Protein AF-A0A839S483-F1 (afdb_monomer_lite)

Secondary structure (DSSP, 8-state):
-HHHHHHHHHHHHHHHHHHHHHHHHHHHHHHHHHHHHHHHHHHHHHHHHHSGGGGS-SS-TT---SS-HHHHHHHHHHHH--THHHHHHHHHHHHHHHS--GGG-PPTT---

Sequence (112 aa):
MGFATWYGARYGDGAAEAFTELRDVIGTHVGWWYIIVVTAMLVFCLWAALSKVGTIRLGRDDERPEFSLYSWFAMLFSAGKGIGLVFSGVSEPLNHMVNPPEMAGVQAGSDE

InterPro domains:
  IPR000060 BCCT transporter family [PF02028] (7-111)
  IPR000060 BCCT transporter family [PTHR30047] (6-103)

Foldseek 3Di:
DPVVVVVCVVCVVVVVVVVVVVVVVCCVPVVVVVVVVVVVVVVVVVCCCPDPVVVDDPDDPPDDDPDDPVVVVVVVCVVPDDPCCVVCVPVVVVCCLQPPDVVVVDDRPDPD

Organism: NCBI:txid1470180

Radius of gyration: 22.7 Å; chains: 1; bounding box: 55×36×55 Å

pLDDT: mean 84.82, std 9.31, range [52.06, 97.38]

Structure (mmCIF, N/CA/C/O backbone):
data_AF-A0A839S483-F1
#
_entry.id   AF-A0A839S483-F1
#
loop_
_atom_site.group_PDB
_atom_site.id
_atom_site.type_symbol
_atom_site.label_atom_id
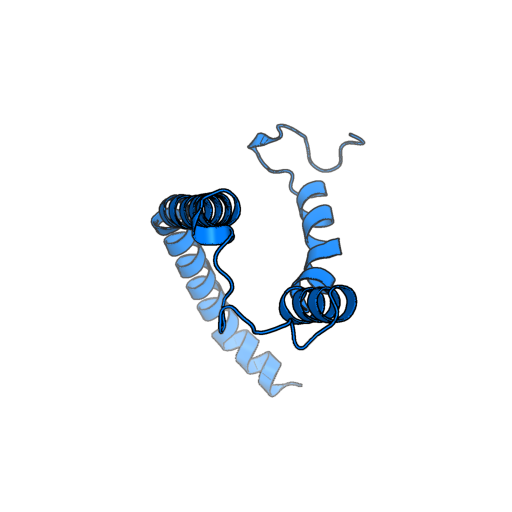_atom_site.label_alt_id
_atom_site.label_comp_id
_atom_site.label_asym_id
_atom_site.label_entity_id
_atom_site.label_seq_id
_atom_site.pdbx_PDB_ins_code
_atom_site.Cartn_x
_atom_site.Cartn_y
_atom_site.Cartn_z
_atom_site.occupancy
_atom_site.B_iso_or_equiv
_atom_site.auth_seq_id
_atom_site.auth_comp_id
_atom_site.auth_asym_id
_atom_site.auth_atom_id
_atom_site.pdbx_PDB_model_num
ATOM 1 N N . MET A 1 1 ? 35.541 3.968 -10.078 1.00 61.31 1 MET A N 1
ATOM 2 C CA . MET A 1 1 ? 34.348 3.956 -10.955 1.00 61.31 1 MET A CA 1
ATOM 3 C C . MET A 1 1 ? 34.505 3.121 -12.235 1.00 61.31 1 MET A C 1
ATOM 5 O O . MET A 1 1 ? 33.497 2.604 -12.679 1.00 61.31 1 MET A O 1
ATOM 9 N N . GLY A 1 2 ? 35.707 2.908 -12.799 1.00 79.19 2 GLY A N 1
ATOM 10 C CA . GLY A 1 2 ? 35.866 2.262 -14.122 1.00 79.19 2 GLY A CA 1
ATOM 11 C C . GLY A 1 2 ? 35.517 0.766 -14.246 1.00 79.19 2 GLY A C 1
ATOM 12 O O . GLY A 1 2 ? 35.082 0.335 -15.306 1.00 79.19 2 GLY A O 1
ATOM 13 N N . PHE A 1 3 ? 35.666 -0.037 -13.185 1.00 80.38 3 PHE A N 1
ATOM 14 C CA . PHE A 1 3 ? 35.349 -1.475 -13.248 1.00 80.38 3 PHE A CA 1
ATOM 15 C C 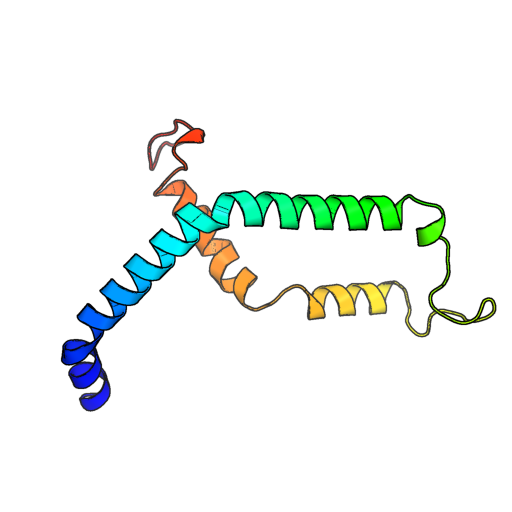. PHE A 1 3 ? 33.836 -1.743 -13.304 1.00 80.38 3 PHE A C 1
ATOM 17 O O . PHE A 1 3 ? 33.378 -2.548 -14.109 1.00 80.38 3 PHE A O 1
ATOM 24 N N . ALA A 1 4 ? 33.055 -1.024 -12.493 1.00 76.31 4 ALA A N 1
ATOM 25 C CA . ALA A 1 4 ? 31.600 -1.159 -12.461 1.00 76.31 4 ALA A CA 1
ATOM 26 C C . ALA A 1 4 ? 30.949 -0.685 -13.772 1.00 76.31 4 ALA A C 1
ATOM 28 O O . ALA A 1 4 ? 30.032 -1.332 -14.267 1.00 76.31 4 ALA A O 1
ATOM 29 N N . THR A 1 5 ? 31.457 0.400 -14.369 1.00 80.06 5 THR A N 1
ATOM 30 C CA . THR A 1 5 ? 30.963 0.898 -15.662 1.00 80.06 5 THR A CA 1
ATOM 31 C C . THR A 1 5 ? 31.333 -0.030 -16.818 1.00 80.06 5 THR A C 1
ATOM 33 O O . THR A 1 5 ? 30.512 -0.247 -17.700 1.00 80.06 5 THR A O 1
ATOM 36 N N . TRP A 1 6 ? 32.526 -0.634 -16.804 1.00 81.38 6 TRP A N 1
ATOM 37 C CA . TRP A 1 6 ? 32.935 -1.623 -17.809 1.00 81.38 6 TRP A CA 1
ATOM 38 C C . TRP A 1 6 ? 32.127 -2.926 -17.717 1.00 81.38 6 TRP A C 1
ATOM 40 O O . TRP A 1 6 ? 31.651 -3.430 -18.733 1.00 81.38 6 TRP A O 1
ATOM 50 N N . TYR A 1 7 ? 31.927 -3.446 -16.502 1.00 80.00 7 TYR A N 1
ATOM 51 C CA . TYR A 1 7 ? 31.122 -4.648 -16.274 1.00 80.00 7 TYR A CA 1
ATOM 52 C C . TYR A 1 7 ? 29.656 -4.420 -16.671 1.00 80.00 7 TYR A C 1
ATOM 54 O O . TYR A 1 7 ? 29.075 -5.234 -17.389 1.00 80.00 7 TYR A O 1
ATOM 62 N N . GLY A 1 8 ? 29.087 -3.275 -16.276 1.00 77.50 8 GLY A N 1
ATOM 63 C CA . GLY A 1 8 ? 27.741 -2.863 -16.668 1.00 77.50 8 GLY A CA 1
ATOM 64 C C . GLY A 1 8 ? 27.582 -2.704 -18.181 1.00 77.50 8 GLY A C 1
ATOM 65 O O . GLY A 1 8 ? 26.612 -3.197 -18.732 1.00 77.50 8 GLY A O 1
ATOM 66 N N . ALA A 1 9 ? 28.554 -2.120 -18.884 1.00 78.12 9 ALA A N 1
ATOM 67 C CA . ALA A 1 9 ? 28.483 -1.967 -20.341 1.00 78.12 9 ALA A CA 1
ATOM 68 C C . ALA A 1 9 ? 28.610 -3.294 -21.113 1.00 78.12 9 ALA A C 1
ATOM 70 O O . ALA A 1 9 ? 28.186 -3.386 -22.258 1.00 78.12 9 ALA A O 1
ATOM 71 N N . ARG A 1 10 ? 29.222 -4.329 -20.520 1.00 78.31 10 ARG A N 1
ATOM 72 C CA . ARG A 1 10 ? 29.452 -5.616 -21.199 1.00 78.31 10 ARG A CA 1
ATOM 73 C C . ARG A 1 10 ? 28.316 -6.619 -21.003 1.00 78.31 10 ARG A C 1
ATOM 75 O O . ARG A 1 10 ? 28.102 -7.443 -21.894 1.00 78.31 10 ARG A O 1
ATOM 82 N N . TYR A 1 11 ? 27.655 -6.572 -19.847 1.00 82.75 11 TYR A N 1
ATOM 83 C CA . TYR A 1 11 ? 26.640 -7.544 -19.421 1.00 82.75 11 TYR A CA 1
ATOM 84 C C . TYR A 1 11 ? 25.287 -6.911 -19.063 1.00 82.75 11 TYR A C 1
ATOM 86 O O . TYR A 1 11 ? 24.324 -7.636 -18.827 1.00 82.75 11 TYR A O 1
ATOM 94 N N . GLY A 1 12 ? 25.204 -5.580 -19.006 1.00 80.56 12 GLY A N 1
ATOM 95 C CA . GLY A 1 12 ? 23.996 -4.854 -18.617 1.00 80.56 12 GLY A CA 1
ATOM 96 C C . GLY A 1 12 ? 22.867 -4.984 -19.628 1.00 80.56 12 GLY A C 1
ATOM 97 O O . GLY A 1 12 ? 21.732 -5.163 -19.205 1.00 80.56 12 GLY A O 1
ATOM 98 N N . ASP A 1 13 ? 23.172 -4.988 -20.927 1.00 81.31 13 ASP A N 1
ATOM 99 C CA . ASP A 1 13 ? 22.148 -5.054 -21.980 1.00 81.31 13 ASP A CA 1
ATOM 100 C C . ASP A 1 13 ? 21.403 -6.397 -21.960 1.00 81.31 13 ASP A C 1
ATOM 102 O O . ASP A 1 13 ? 20.181 -6.429 -21.847 1.00 81.31 13 ASP A O 1
ATOM 106 N N . GLY A 1 14 ? 22.136 -7.516 -21.929 1.00 86.00 14 GLY A N 1
ATOM 107 C CA . GLY A 1 14 ? 21.524 -8.848 -21.841 1.00 86.00 14 GLY A CA 1
ATOM 108 C C . GLY A 1 14 ? 20.767 -9.082 -20.528 1.00 86.00 14 GLY A C 1
ATOM 109 O O . GLY A 1 14 ? 19.753 -9.775 -20.509 1.00 86.00 14 GLY A O 1
ATOM 110 N N . ALA A 1 15 ? 21.221 -8.479 -19.423 1.00 84.19 15 ALA A N 1
ATOM 111 C CA . ALA A 1 15 ? 20.483 -8.519 -18.163 1.00 84.19 15 ALA A CA 1
ATOM 112 C C . ALA A 1 15 ? 19.197 -7.678 -18.234 1.00 84.19 15 ALA A C 1
ATOM 114 O O . ALA A 1 15 ? 18.149 -8.128 -17.777 1.00 84.19 15 ALA A O 1
ATOM 115 N N . ALA A 1 16 ? 19.255 -6.480 -18.820 1.00 87.62 16 ALA A N 1
ATOM 116 C CA . ALA A 1 16 ? 18.106 -5.592 -18.967 1.00 87.62 16 ALA A CA 1
ATOM 117 C C . ALA A 1 16 ? 17.017 -6.202 -19.861 1.00 87.62 16 ALA A C 1
ATOM 119 O O . ALA A 1 16 ? 15.837 -6.137 -19.509 1.00 87.62 16 ALA A O 1
ATOM 120 N N . GLU A 1 17 ? 17.404 -6.839 -20.968 1.00 89.81 17 GLU A N 1
ATOM 121 C CA . GLU A 1 17 ? 16.487 -7.567 -21.852 1.00 89.81 17 GLU A CA 1
ATOM 122 C C . GLU A 1 17 ? 15.808 -8.724 -21.114 1.00 89.81 17 GLU A C 1
ATOM 124 O O . GLU A 1 17 ? 14.580 -8.793 -21.088 1.00 89.81 17 GLU A O 1
ATOM 129 N N . ALA A 1 18 ? 16.578 -9.563 -20.414 1.00 89.56 18 ALA A N 1
ATOM 130 C CA . ALA A 1 18 ? 16.029 -10.681 -19.650 1.00 89.56 18 ALA A CA 1
ATOM 131 C C . ALA A 1 18 ? 15.061 -10.226 -18.541 1.00 89.56 18 ALA A C 1
ATOM 133 O O . ALA A 1 18 ? 14.011 -10.837 -18.339 1.00 89.56 18 ALA A O 1
ATOM 134 N N . PHE A 1 19 ? 15.377 -9.141 -17.823 1.00 92.25 19 PHE A N 1
ATOM 135 C CA . PHE A 1 19 ? 14.470 -8.585 -16.813 1.00 92.25 19 PHE A CA 1
ATOM 136 C C . PHE A 1 19 ? 13.204 -7.985 -17.428 1.00 92.25 19 PHE A C 1
ATOM 138 O O . PHE A 1 19 ? 12.135 -8.089 -16.827 1.00 92.25 19 PHE A O 1
ATOM 145 N N . THR A 1 20 ? 13.312 -7.374 -18.608 1.00 92.38 20 THR A N 1
ATOM 146 C CA . THR A 1 20 ? 12.171 -6.806 -19.336 1.00 92.38 20 THR A CA 1
ATOM 147 C C . THR A 1 20 ? 11.235 -7.911 -19.811 1.00 92.38 20 THR A C 1
ATOM 149 O O . THR A 1 20 ? 10.044 -7.864 -19.515 1.00 92.38 20 THR A O 1
ATOM 152 N N . GLU A 1 21 ? 11.774 -8.951 -20.446 1.00 92.69 21 GLU A N 1
ATOM 153 C CA . GLU A 1 21 ? 10.999 -10.107 -20.899 1.00 92.69 21 GLU A CA 1
ATOM 154 C C . GLU A 1 21 ? 10.314 -10.808 -19.720 1.00 92.69 21 GLU A C 1
ATOM 156 O O . GLU A 1 21 ? 9.113 -11.072 -19.757 1.00 92.69 21 GLU A O 1
ATOM 161 N N . LEU A 1 22 ? 11.044 -11.036 -18.623 1.00 92.81 22 LEU A N 1
ATOM 162 C CA . LEU A 1 22 ? 10.482 -11.655 -17.425 1.00 92.81 22 LEU A CA 1
ATOM 163 C C . LEU A 1 22 ? 9.346 -10.817 -16.826 1.00 92.81 22 LEU A C 1
ATOM 165 O O . LEU A 1 22 ? 8.300 -11.362 -16.465 1.00 92.81 22 LEU A O 1
ATOM 169 N N . ARG A 1 23 ? 9.543 -9.498 -16.712 1.00 91.56 23 ARG A N 1
ATOM 170 C CA . ARG A 1 23 ? 8.516 -8.568 -16.230 1.00 91.56 23 ARG A CA 1
ATOM 171 C C . ARG A 1 23 ? 7.264 -8.654 -17.096 1.00 91.56 23 ARG A C 1
ATOM 173 O O . ARG A 1 23 ? 6.168 -8.731 -16.546 1.00 91.56 23 ARG A O 1
ATOM 180 N N . ASP A 1 24 ? 7.423 -8.654 -18.413 1.00 92.44 24 ASP A N 1
ATOM 181 C CA . ASP A 1 24 ? 6.304 -8.644 -19.350 1.00 92.44 24 ASP A CA 1
ATOM 182 C C . ASP A 1 24 ? 5.544 -9.982 -19.307 1.00 92.44 24 ASP A C 1
ATOM 184 O O . ASP A 1 24 ? 4.319 -9.992 -19.183 1.00 92.44 24 ASP A O 1
ATOM 188 N N . VAL A 1 25 ? 6.254 -11.117 -19.262 1.00 93.12 25 VAL A N 1
ATOM 189 C CA . VAL A 1 25 ? 5.651 -12.454 -19.102 1.00 93.12 25 VAL A CA 1
ATOM 190 C C . VAL A 1 25 ? 4.822 -12.534 -17.819 1.00 93.12 25 VAL A C 1
ATOM 192 O O . VAL A 1 25 ? 3.654 -12.938 -17.864 1.00 93.12 25 VAL A O 1
ATOM 195 N N . ILE A 1 26 ? 5.392 -12.118 -16.682 1.00 92.56 26 ILE A N 1
ATOM 196 C CA . ILE A 1 26 ? 4.691 -12.109 -15.390 1.00 92.56 26 ILE A CA 1
ATOM 197 C C . ILE A 1 26 ? 3.486 -11.165 -15.446 1.00 92.56 26 ILE A C 1
ATOM 199 O O . ILE A 1 26 ? 2.392 -11.545 -15.025 1.00 92.56 26 ILE A O 1
ATOM 203 N N . GLY A 1 27 ? 3.665 -9.961 -15.990 1.00 90.00 27 GLY A N 1
ATOM 204 C CA . GLY A 1 27 ? 2.612 -8.958 -16.108 1.00 90.00 27 GLY A CA 1
ATOM 205 C C . GLY A 1 27 ? 1.412 -9.465 -16.905 1.00 90.00 27 GLY A C 1
ATOM 206 O O . GLY A 1 27 ? 0.280 -9.381 -16.430 1.00 90.00 27 GLY A O 1
ATOM 207 N N . THR A 1 28 ? 1.645 -10.067 -18.072 1.00 89.19 28 THR A N 1
ATOM 208 C CA . THR A 1 28 ? 0.570 -10.568 -18.938 1.00 89.19 28 THR A CA 1
ATOM 209 C C . THR A 1 28 ? -0.114 -11.813 -18.369 1.00 89.19 28 THR A C 1
ATOM 211 O O . THR A 1 28 ? -1.335 -11.932 -18.453 1.00 89.19 28 THR A O 1
ATOM 214 N N . HIS A 1 29 ? 0.638 -12.745 -17.775 1.00 90.44 29 HIS A N 1
ATOM 215 C CA . HIS A 1 29 ? 0.087 -14.052 -17.388 1.00 90.44 29 HIS A CA 1
ATOM 216 C C . HIS A 1 29 ? -0.481 -14.063 -15.965 1.00 90.44 29 HIS A C 1
ATOM 218 O O . HIS A 1 29 ? -1.504 -14.700 -15.714 1.00 90.44 29 HIS A O 1
ATOM 224 N N . VAL A 1 30 ? 0.166 -13.359 -15.032 1.00 93.00 30 VAL A N 1
ATOM 225 C CA . VAL A 1 30 ? -0.171 -13.378 -13.598 1.00 93.00 30 VAL A CA 1
ATOM 226 C C . VAL A 1 30 ? -0.950 -12.129 -13.178 1.00 93.00 30 VAL A C 1
ATOM 228 O O . VAL A 1 30 ? -1.646 -12.161 -12.164 1.00 93.00 30 VAL A O 1
ATOM 231 N N . GLY A 1 31 ? -0.900 -11.045 -13.962 1.00 89.31 31 GLY A N 1
ATOM 232 C CA . GLY A 1 31 ? -1.501 -9.757 -13.603 1.00 89.31 31 GLY A CA 1
ATOM 233 C C . GLY A 1 31 ? -2.993 -9.830 -13.256 1.00 89.31 31 GLY A C 1
ATOM 234 O O . GLY A 1 31 ? -3.410 -9.318 -12.218 1.00 89.31 31 GLY A O 1
ATOM 235 N N . TRP A 1 32 ? -3.802 -10.521 -14.063 1.00 90.56 32 TRP A N 1
ATOM 236 C CA . TRP A 1 32 ? -5.250 -10.629 -13.823 1.00 90.56 32 TRP A CA 1
ATOM 237 C C . TRP A 1 32 ? -5.581 -11.415 -12.542 1.00 90.56 32 TRP A C 1
ATOM 239 O O . TRP A 1 32 ? -6.461 -11.021 -11.776 1.00 90.56 32 TRP A O 1
ATOM 249 N N . TRP A 1 33 ? -4.850 -12.503 -12.277 1.00 93.69 33 TRP A N 1
ATOM 250 C CA . TRP A 1 33 ? -5.027 -13.309 -11.070 1.00 93.69 33 TRP A CA 1
ATOM 251 C C . TRP A 1 33 ? -4.575 -12.539 -9.827 1.00 93.69 33 TRP A C 1
ATOM 253 O O . TRP A 1 33 ? -5.258 -12.565 -8.804 1.00 93.69 33 TRP A O 1
ATOM 263 N N . TYR A 1 34 ? -3.473 -11.789 -9.932 1.00 93.50 34 TYR A N 1
ATOM 264 C CA . TYR A 1 34 ? -2.973 -10.935 -8.857 1.00 93.50 34 TYR A CA 1
ATOM 265 C C . TYR A 1 34 ? -4.026 -9.913 -8.406 1.00 93.50 34 TYR A C 1
ATOM 267 O O . TYR A 1 34 ? -4.281 -9.792 -7.207 1.00 93.50 34 TYR A O 1
ATOM 275 N N . ILE A 1 35 ? -4.693 -9.237 -9.351 1.00 94.12 35 ILE A N 1
ATOM 276 C CA . ILE A 1 35 ? -5.755 -8.264 -9.043 1.00 94.12 35 ILE A CA 1
ATOM 277 C C . ILE A 1 35 ? -6.891 -8.934 -8.262 1.00 94.12 35 ILE A C 1
ATOM 279 O O . ILE A 1 35 ? -7.293 -8.428 -7.215 1.00 94.12 35 ILE A O 1
ATOM 283 N N . ILE A 1 36 ? -7.364 -10.101 -8.711 1.00 95.94 36 ILE A N 1
ATOM 284 C CA . ILE A 1 36 ? -8.442 -10.837 -8.031 1.00 95.94 36 ILE A CA 1
ATOM 285 C C . ILE A 1 36 ? -8.048 -11.189 -6.595 1.00 95.94 36 ILE A C 1
ATOM 287 O O . ILE A 1 36 ? -8.846 -10.998 -5.680 1.00 95.94 36 ILE A O 1
ATOM 291 N N . VAL A 1 37 ? -6.827 -11.679 -6.379 1.00 96.69 37 VAL A N 1
ATOM 292 C CA . VAL A 1 37 ? -6.346 -12.062 -5.045 1.00 96.69 37 VAL A CA 1
ATOM 293 C C . VAL A 1 37 ? -6.254 -10.856 -4.116 1.00 96.69 37 VAL A C 1
ATOM 295 O O . VAL A 1 37 ? -6.717 -10.928 -2.976 1.00 96.69 37 VAL A O 1
ATOM 298 N N . VAL A 1 38 ? -5.701 -9.737 -4.587 1.00 96.69 38 VAL A N 1
ATOM 299 C CA . VAL A 1 38 ? -5.587 -8.512 -3.783 1.00 96.69 38 VAL A CA 1
ATOM 300 C C . VAL A 1 38 ? -6.969 -7.960 -3.436 1.00 96.69 38 VAL A C 1
ATOM 302 O O . VAL A 1 38 ? -7.227 -7.631 -2.276 1.00 96.69 38 VAL A O 1
ATOM 305 N N . THR A 1 39 ? -7.892 -7.919 -4.399 1.00 97.06 39 THR A N 1
ATOM 306 C CA . THR A 1 39 ? -9.276 -7.506 -4.146 1.00 97.06 39 THR A CA 1
ATOM 307 C C . THR A 1 39 ? -9.982 -8.459 -3.181 1.00 97.06 39 THR A C 1
ATOM 309 O O . THR A 1 39 ? -10.665 -8.000 -2.268 1.00 97.06 39 THR A O 1
ATOM 312 N N . ALA A 1 40 ? -9.793 -9.774 -3.314 1.00 97.25 40 ALA A N 1
ATOM 313 C CA . ALA A 1 40 ? -10.366 -10.756 -2.396 1.00 97.25 40 ALA A CA 1
ATOM 314 C C . ALA A 1 40 ? -9.831 -10.583 -0.967 1.00 97.25 40 ALA A C 1
ATOM 316 O O . ALA A 1 40 ? -10.608 -10.642 -0.014 1.00 97.25 40 ALA A O 1
ATOM 317 N N . MET A 1 41 ? -8.534 -10.302 -0.808 1.00 97.38 41 MET A N 1
ATOM 318 C CA . MET A 1 41 ? -7.936 -10.015 0.497 1.00 97.38 41 MET A CA 1
ATOM 319 C C . MET A 1 41 ? -8.505 -8.727 1.108 1.00 97.38 41 MET A C 1
ATOM 321 O O . MET A 1 41 ? -8.813 -8.693 2.297 1.00 97.38 41 MET A O 1
ATOM 325 N N . LEU A 1 42 ? -8.717 -7.683 0.300 1.00 96.69 42 LEU A N 1
ATOM 326 C CA . LEU A 1 42 ? -9.366 -6.450 0.752 1.00 96.69 42 LEU A CA 1
ATOM 327 C C . LEU A 1 42 ? -10.798 -6.716 1.239 1.00 96.69 42 LEU A C 1
ATOM 329 O O . LEU A 1 42 ? -11.175 -6.275 2.325 1.00 96.69 42 LEU A O 1
ATOM 333 N N . VAL A 1 43 ? -11.582 -7.469 0.464 1.00 96.94 43 VAL A N 1
ATOM 334 C CA . VAL A 1 43 ? -12.945 -7.868 0.842 1.00 96.94 43 VAL A CA 1
ATOM 335 C C . VAL A 1 43 ? -12.931 -8.702 2.122 1.00 96.94 43 VAL A C 1
ATOM 337 O O . VAL A 1 43 ? -13.764 -8.479 2.998 1.00 96.94 43 VAL A O 1
ATOM 340 N N . PHE A 1 44 ? -11.970 -9.614 2.275 1.00 96.06 44 PHE A N 1
ATOM 341 C CA . PHE A 1 44 ? -11.795 -10.396 3.496 1.00 96.06 44 PHE A CA 1
ATOM 342 C C . PHE A 1 44 ? -11.504 -9.509 4.714 1.00 96.06 44 PHE A C 1
ATOM 344 O O . PHE A 1 44 ? -12.140 -9.683 5.751 1.00 96.06 44 PHE A O 1
ATOM 351 N N . CYS A 1 45 ? -10.617 -8.517 4.592 1.00 94.94 45 CYS A N 1
ATOM 352 C CA . CYS A 1 45 ? -10.342 -7.554 5.662 1.00 94.94 45 CYS A CA 1
ATOM 353 C C . CYS A 1 45 ? -11.586 -6.734 6.039 1.00 94.94 45 CYS A C 1
ATOM 355 O O . CYS A 1 45 ? -11.866 -6.552 7.223 1.00 94.94 45 CYS A O 1
ATOM 357 N N . LEU A 1 46 ? -12.360 -6.273 5.050 1.00 95.38 46 LEU A N 1
ATOM 358 C CA . LEU A 1 46 ? -13.615 -5.552 5.289 1.00 95.38 46 LEU A CA 1
ATOM 359 C C . LEU A 1 46 ? -14.656 -6.442 5.973 1.00 95.38 46 LEU A C 1
ATOM 361 O O . LEU A 1 46 ? -15.308 -6.017 6.926 1.00 95.38 46 LEU A O 1
ATOM 365 N N . TRP A 1 47 ? -14.786 -7.691 5.524 1.00 94.88 47 TRP A N 1
ATOM 366 C CA . TRP A 1 47 ? -15.650 -8.675 6.161 1.00 94.88 47 TRP A CA 1
ATOM 367 C C . TRP A 1 47 ? -15.213 -8.946 7.604 1.00 94.88 47 TRP A C 1
ATOM 369 O O . TRP A 1 47 ? -16.049 -8.940 8.503 1.00 94.88 47 TRP A O 1
ATOM 379 N N . ALA A 1 48 ? -13.917 -9.118 7.866 1.00 93.56 48 ALA A N 1
ATOM 380 C CA . ALA A 1 48 ? -13.398 -9.318 9.215 1.00 93.56 48 ALA A CA 1
ATOM 381 C C . ALA A 1 48 ? -13.689 -8.108 10.120 1.00 93.56 48 ALA A C 1
ATOM 383 O O . ALA A 1 48 ? -14.135 -8.296 11.247 1.00 93.56 48 ALA A O 1
ATOM 384 N N . ALA A 1 49 ? -13.521 -6.884 9.611 1.00 91.69 49 ALA A N 1
ATOM 385 C CA . ALA A 1 49 ? -13.768 -5.652 10.359 1.00 91.69 49 ALA A CA 1
ATOM 386 C 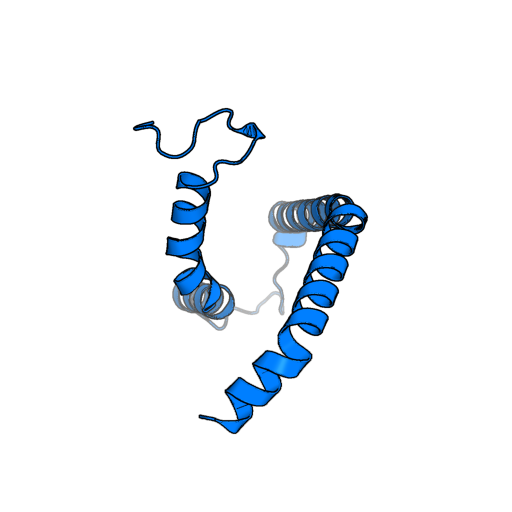C . ALA A 1 49 ? -15.258 -5.400 10.665 1.00 91.69 49 ALA A C 1
ATOM 388 O O . ALA A 1 49 ? -15.582 -4.920 11.749 1.00 91.69 49 ALA A O 1
ATOM 389 N N . LEU A 1 50 ? -16.164 -5.711 9.729 1.00 93.75 50 LEU A N 1
ATOM 390 C CA . LEU A 1 50 ? -17.608 -5.458 9.871 1.00 93.75 50 LEU A CA 1
ATOM 391 C C . LEU A 1 50 ? -18.387 -6.640 10.465 1.00 93.75 50 LEU A C 1
ATOM 393 O O . LEU A 1 50 ? -19.517 -6.474 10.926 1.00 93.75 50 LEU A O 1
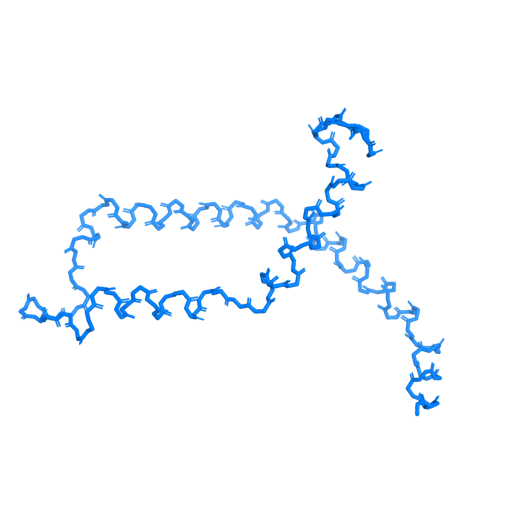ATOM 397 N N . SER A 1 51 ? -17.827 -7.848 10.425 1.00 92.25 51 SER A N 1
ATOM 398 C CA . SER A 1 51 ? -18.470 -9.038 10.981 1.00 92.25 51 SER A CA 1
ATOM 399 C C . SER A 1 51 ? -18.332 -9.107 12.503 1.00 92.25 51 SER A C 1
ATOM 401 O O . SER A 1 51 ? -17.548 -8.400 13.135 1.00 92.25 51 SER A O 1
ATOM 403 N N . LYS A 1 52 ? -19.062 -10.052 13.108 1.00 86.00 52 LYS A N 1
ATOM 404 C CA . LYS A 1 52 ? -18.966 -10.368 14.543 1.00 86.00 52 LYS A CA 1
ATOM 405 C C . LYS A 1 52 ? 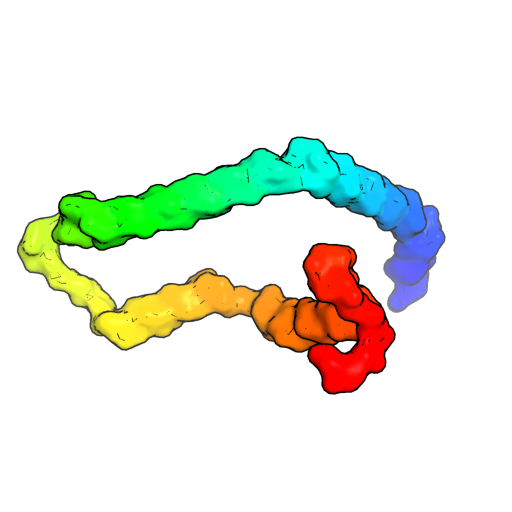-17.545 -10.753 14.977 1.00 86.00 52 LYS A C 1
ATOM 407 O O . LYS A 1 52 ? -17.213 -10.593 16.146 1.00 86.00 52 LYS A O 1
ATOM 412 N N . VAL A 1 53 ? -16.717 -11.236 14.045 1.00 89.25 53 VAL A N 1
ATOM 413 C CA . VAL A 1 53 ? -15.322 -11.616 14.307 1.00 89.25 53 VAL A CA 1
ATOM 414 C C . VAL A 1 53 ? -14.475 -10.389 14.659 1.00 89.25 53 VAL A C 1
ATOM 416 O O . VAL A 1 53 ? -13.624 -10.482 15.534 1.00 89.25 53 VAL A O 1
ATOM 419 N N . GLY A 1 54 ? -14.758 -9.219 14.078 1.00 83.62 54 GLY A N 1
ATOM 420 C CA . GLY A 1 54 ? -14.038 -7.976 14.378 1.00 83.62 54 GLY A CA 1
ATOM 421 C C . GLY A 1 54 ? -14.287 -7.423 15.784 1.00 83.62 54 GLY A C 1
ATOM 422 O O . GLY A 1 54 ? -13.521 -6.596 16.265 1.00 83.62 54 GLY A O 1
ATOM 423 N N . THR A 1 55 ? -15.339 -7.884 16.471 1.00 83.62 55 THR A N 1
ATOM 424 C CA . THR A 1 55 ? -15.617 -7.498 17.869 1.00 83.62 55 THR A CA 1
ATOM 425 C C . THR A 1 55 ? -14.795 -8.318 18.871 1.00 83.62 55 THR A C 1
ATOM 427 O O . THR A 1 55 ? -14.720 -7.967 20.049 1.00 83.62 55 THR A O 1
ATOM 430 N N . ILE A 1 56 ? -14.173 -9.412 18.421 1.00 87.25 56 ILE A N 1
ATOM 431 C CA . ILE A 1 56 ? -13.368 -10.282 19.276 1.00 87.25 56 ILE A CA 1
ATOM 432 C C . ILE A 1 56 ? -12.064 -9.560 19.618 1.00 87.25 56 ILE A C 1
ATOM 434 O O . ILE A 1 56 ? -11.316 -9.143 18.733 1.00 87.25 56 ILE A O 1
ATOM 438 N N . ARG A 1 57 ? -11.782 -9.417 20.917 1.00 86.06 57 ARG A N 1
ATOM 439 C CA . ARG A 1 57 ? -10.500 -8.879 21.380 1.00 86.06 57 ARG A CA 1
ATOM 440 C C . ARG A 1 57 ? -9.405 -9.913 21.149 1.00 86.06 57 ARG A C 1
ATOM 442 O O . ARG A 1 57 ? -9.538 -11.068 21.536 1.00 86.06 57 ARG A O 1
ATOM 449 N N . LEU A 1 58 ? -8.311 -9.478 20.534 1.00 86.75 58 LEU A N 1
ATOM 450 C CA . LEU A 1 58 ? -7.109 -10.286 20.346 1.00 86.75 58 LEU A CA 1
ATOM 451 C C . LEU A 1 58 ? -6.291 -10.267 21.645 1.00 86.75 58 LEU A C 1
ATOM 453 O O . LEU A 1 58 ? -5.366 -9.475 21.785 1.00 86.75 58 LEU A O 1
ATOM 457 N N . GLY A 1 59 ? -6.693 -11.083 22.615 1.00 86.75 59 GLY A N 1
ATOM 458 C CA . GLY A 1 59 ? -6.109 -11.133 23.956 1.00 86.75 59 GLY A CA 1
ATOM 459 C C . GLY A 1 59 ? -7.040 -11.860 24.920 1.00 86.75 59 GLY A C 1
ATOM 460 O O . GLY A 1 59 ? -7.973 -12.542 24.491 1.00 86.75 59 GLY A O 1
ATOM 461 N N . ARG A 1 60 ? -6.812 -11.719 26.226 1.00 84.69 60 ARG A N 1
ATOM 462 C CA . ARG A 1 60 ? -7.786 -12.192 27.223 1.00 84.69 60 ARG A CA 1
ATOM 463 C C . ARG A 1 60 ? -8.989 -11.243 27.274 1.00 84.69 60 ARG A C 1
ATOM 465 O O . ARG A 1 60 ? -8.858 -10.051 26.999 1.00 84.69 60 ARG A O 1
ATOM 472 N N . ASP A 1 61 ? -10.161 -11.751 27.652 1.00 83.75 61 ASP A N 1
ATOM 473 C CA . ASP A 1 61 ? -11.405 -10.958 27.677 1.00 83.75 61 ASP A CA 1
ATOM 474 C C . ASP A 1 61 ? -11.314 -9.715 28.590 1.00 83.75 61 ASP A C 1
ATOM 476 O O . ASP A 1 61 ? -11.937 -8.681 28.328 1.00 83.75 61 ASP A O 1
ATOM 480 N N . ASP A 1 62 ? -10.504 -9.799 29.646 1.00 84.25 62 ASP A N 1
ATOM 481 C CA . ASP A 1 62 ? -10.256 -8.765 30.651 1.00 84.25 62 ASP A CA 1
ATOM 482 C C . ASP A 1 62 ? -9.037 -7.875 30.353 1.00 84.25 62 ASP A C 1
ATOM 484 O O . ASP A 1 62 ? -8.782 -6.899 31.067 1.00 84.25 62 ASP A O 1
ATOM 488 N N . GLU A 1 63 ? -8.303 -8.166 29.282 1.00 87.31 63 GLU A N 1
ATOM 489 C CA . GLU A 1 63 ? -7.081 -7.459 28.924 1.00 87.31 63 GLU A CA 1
ATOM 490 C C . GLU A 1 63 ? -7.381 -6.087 28.307 1.00 87.31 63 GLU A C 1
ATOM 492 O O . GLU A 1 63 ? -8.350 -5.888 27.561 1.00 87.31 63 GLU A O 1
ATOM 497 N N . ARG A 1 64 ? -6.546 -5.104 28.656 1.00 85.44 64 ARG A N 1
ATOM 498 C CA . ARG A 1 64 ? -6.623 -3.736 28.134 1.00 85.44 64 ARG A CA 1
ATOM 499 C C . ARG A 1 64 ? -5.508 -3.516 27.110 1.00 85.44 64 ARG A C 1
ATOM 501 O O . ARG A 1 64 ? -4.445 -4.105 27.269 1.00 85.44 64 ARG A O 1
ATOM 508 N N . PRO A 1 65 ? -5.706 -2.644 26.106 1.00 88.69 65 PRO A N 1
ATOM 509 C CA . PRO A 1 65 ? -4.656 -2.320 25.146 1.00 88.69 65 PRO A CA 1
ATOM 510 C C . PRO A 1 65 ? -3.387 -1.818 25.846 1.00 88.69 65 PRO A C 1
ATOM 512 O O . PRO A 1 65 ? -3.461 -0.894 26.657 1.00 88.69 65 PRO A O 1
ATOM 515 N N . GLU A 1 66 ? -2.232 -2.398 25.506 1.00 89.44 66 GLU A N 1
ATOM 516 C CA . GLU A 1 66 ? -0.926 -1.987 26.049 1.00 89.44 66 GLU A CA 1
ATOM 517 C C . GLU A 1 66 ? -0.528 -0.574 25.602 1.00 89.44 66 GLU A C 1
ATOM 519 O O . GLU A 1 66 ? 0.136 0.166 26.328 1.00 89.44 66 GLU A O 1
ATOM 524 N N . PHE A 1 67 ? -0.964 -0.177 24.404 1.00 88.94 67 PHE A N 1
ATOM 525 C CA . PHE A 1 67 ? -0.657 1.115 23.807 1.00 88.94 67 PHE A CA 1
ATOM 526 C C . PHE A 1 67 ? -1.896 1.995 23.698 1.00 88.94 67 PHE A C 1
ATOM 528 O O . PHE A 1 67 ? -3.001 1.529 23.415 1.00 88.94 67 PHE A O 1
ATOM 535 N N . SER A 1 68 ? -1.694 3.305 23.868 1.00 92.62 68 SER A N 1
ATOM 536 C CA . SER A 1 68 ? -2.734 4.287 23.566 1.00 92.62 68 SER A CA 1
ATOM 537 C C . SER A 1 68 ? -3.111 4.220 22.082 1.00 92.62 68 SER A C 1
ATOM 539 O O . SER A 1 68 ? -2.262 3.930 21.236 1.00 92.62 68 SER A O 1
ATOM 541 N N . LEU A 1 69 ? -4.361 4.553 21.751 1.00 91.44 69 LEU A N 1
ATOM 542 C CA . LEU A 1 69 ? -4.835 4.617 20.362 1.00 91.44 69 LEU A CA 1
ATOM 543 C C . LEU A 1 69 ? -3.904 5.454 19.475 1.00 91.44 69 LEU A C 1
ATOM 545 O O . LEU A 1 69 ? -3.564 5.033 18.375 1.00 91.44 69 LEU A O 1
ATOM 549 N N . TYR A 1 70 ? -3.433 6.600 19.974 1.00 94.25 70 TYR A N 1
ATOM 550 C CA . TYR A 1 70 ? -2.533 7.478 19.226 1.00 94.25 70 TYR A CA 1
ATOM 551 C C . TYR A 1 70 ? -1.171 6.826 18.954 1.00 94.25 70 TYR A C 1
ATOM 553 O O . TYR A 1 70 ? -0.685 6.837 17.823 1.00 94.25 70 TYR A O 1
ATOM 561 N N . SER A 1 71 ? -0.572 6.205 19.973 1.00 93.44 71 SER A N 1
ATOM 562 C CA . SER A 1 71 ? 0.696 5.479 19.833 1.00 93.44 71 SER A CA 1
ATOM 563 C C . SER A 1 71 ? 0.566 4.285 18.884 1.00 93.44 71 SER A C 1
ATOM 565 O O . SER A 1 71 ? 1.453 4.053 18.068 1.00 93.44 71 SER A O 1
ATOM 567 N N . TRP A 1 72 ? -0.549 3.555 18.949 1.00 93.00 72 TRP A N 1
ATOM 568 C CA . TRP A 1 72 ? -0.842 2.437 18.052 1.00 93.00 72 TRP A CA 1
ATOM 569 C C . TRP A 1 72 ? -0.994 2.887 16.591 1.00 93.00 72 TRP A C 1
ATOM 571 O O . TRP A 1 72 ? -0.379 2.300 15.700 1.00 93.00 72 TRP A O 1
ATOM 581 N N . PHE A 1 73 ? -1.724 3.978 16.335 1.00 91.06 73 PHE A N 1
ATOM 582 C CA . PHE A 1 73 ? -1.831 4.554 14.991 1.00 91.06 73 PHE A CA 1
ATOM 583 C C . PHE A 1 73 ? -0.470 5.003 14.442 1.00 91.06 73 PHE A C 1
ATOM 585 O O . PHE A 1 73 ? -0.160 4.744 13.278 1.00 91.06 73 PHE A O 1
ATOM 592 N N . ALA A 1 74 ? 0.368 5.630 15.273 1.00 92.06 74 ALA A N 1
ATOM 593 C CA . ALA A 1 74 ? 1.720 6.022 14.879 1.00 92.06 74 ALA A CA 1
ATOM 594 C C . ALA A 1 74 ? 2.590 4.808 14.502 1.00 92.06 74 ALA A C 1
ATOM 596 O O . ALA A 1 74 ? 3.335 4.863 13.521 1.00 92.06 74 ALA A O 1
ATOM 597 N N . MET A 1 75 ? 2.457 3.692 15.228 1.00 92.75 75 MET A N 1
ATOM 598 C CA . MET A 1 75 ? 3.146 2.441 14.897 1.00 92.75 75 MET A CA 1
ATOM 599 C C . MET A 1 75 ? 2.683 1.851 13.565 1.00 92.75 75 MET A C 1
ATOM 601 O O . MET A 1 75 ? 3.529 1.465 12.763 1.00 92.75 75 MET A O 1
ATOM 605 N N . LEU A 1 76 ? 1.375 1.836 13.284 1.00 91.00 76 LEU A N 1
ATOM 606 C CA . LEU A 1 76 ? 0.852 1.387 11.988 1.00 91.00 76 LEU A CA 1
ATOM 607 C C . LEU A 1 76 ? 1.376 2.236 10.826 1.00 91.00 76 LEU A C 1
ATOM 609 O O . LEU A 1 76 ? 1.748 1.697 9.785 1.00 91.00 76 LEU A O 1
ATOM 613 N N . PHE A 1 77 ? 1.437 3.558 11.003 1.00 85.94 77 PHE A N 1
ATOM 614 C CA . PHE A 1 77 ? 1.970 4.458 9.982 1.00 85.94 77 PHE A CA 1
ATOM 615 C C . PHE A 1 77 ? 3.460 4.200 9.728 1.00 85.94 77 PHE A C 1
ATOM 617 O O . PHE A 1 77 ? 3.871 4.085 8.574 1.00 85.94 77 PHE A O 1
ATOM 624 N N . SER A 1 78 ? 4.244 4.047 10.800 1.00 87.50 78 SER A N 1
ATOM 625 C CA . SER A 1 78 ? 5.671 3.710 10.732 1.00 87.50 78 SER A CA 1
ATOM 626 C C . SER A 1 78 ? 5.917 2.359 10.049 1.00 87.50 78 SER A C 1
ATOM 628 O O . SER A 1 78 ? 6.793 2.241 9.198 1.00 87.50 78 SER A O 1
ATOM 630 N N . ALA A 1 79 ? 5.105 1.348 10.368 1.00 87.88 79 ALA A N 1
ATOM 631 C CA . ALA A 1 79 ? 5.218 0.021 9.772 1.00 87.88 79 ALA A CA 1
ATOM 632 C C . ALA A 1 79 ? 4.792 -0.011 8.292 1.00 87.88 79 ALA A C 1
ATOM 634 O O . ALA A 1 79 ? 5.355 -0.773 7.510 1.00 87.88 79 ALA A O 1
ATOM 635 N N . GLY A 1 80 ? 3.792 0.789 7.903 1.00 79.62 80 GLY A N 1
ATOM 636 C CA . GLY A 1 80 ? 3.179 0.722 6.572 1.00 79.62 80 GLY A CA 1
ATOM 637 C C . GLY A 1 80 ? 3.770 1.665 5.518 1.00 79.62 80 GLY A C 1
ATOM 638 O O . GLY A 1 80 ? 3.771 1.339 4.331 1.00 79.62 80 GLY A O 1
ATOM 639 N N . LYS A 1 81 ? 4.258 2.849 5.901 1.00 75.88 81 LYS A N 1
ATOM 640 C CA . LYS A 1 81 ? 4.693 3.886 4.948 1.00 75.88 81 LYS A CA 1
ATOM 641 C C . LYS A 1 81 ? 6.217 3.829 4.776 1.00 75.88 81 LYS A C 1
ATOM 643 O O . LYS A 1 81 ? 6.956 4.490 5.494 1.00 75.88 81 LYS A O 1
ATOM 648 N N . GLY A 1 82 ? 6.691 3.025 3.823 1.00 74.81 82 GLY A N 1
ATOM 649 C CA . GLY A 1 82 ? 8.123 2.890 3.509 1.00 74.81 82 GLY A CA 1
ATOM 650 C C . GLY A 1 82 ? 8.691 3.969 2.570 1.00 74.81 82 GLY A C 1
ATOM 651 O O . GLY A 1 82 ? 7.981 4.868 2.114 1.00 74.81 82 GLY A O 1
ATOM 652 N N . ILE A 1 83 ? 9.975 3.821 2.204 1.00 79.06 83 ILE A N 1
ATOM 653 C CA . ILE A 1 83 ? 10.703 4.696 1.255 1.00 79.06 83 ILE A CA 1
ATOM 654 C C . ILE A 1 83 ? 10.014 4.826 -0.115 1.00 79.06 83 ILE A C 1
ATOM 656 O O . ILE A 1 83 ? 10.126 5.860 -0.772 1.00 79.06 83 ILE A O 1
ATOM 660 N N . GLY A 1 84 ? 9.252 3.805 -0.524 1.00 75.62 84 GLY A N 1
ATOM 661 C CA . GLY A 1 84 ? 8.545 3.777 -1.804 1.00 75.62 84 GLY A CA 1
ATOM 662 C C . GLY A 1 84 ? 7.576 4.944 -1.994 1.00 75.62 84 GLY A C 1
ATOM 663 O O . GLY A 1 84 ? 7.457 5.450 -3.099 1.00 75.62 84 GLY A O 1
ATOM 664 N N . LEU A 1 85 ? 6.953 5.453 -0.928 1.00 80.31 85 LEU A N 1
ATOM 665 C CA . LEU A 1 85 ? 6.057 6.611 -1.033 1.00 80.31 85 LEU A CA 1
ATOM 666 C C . LEU A 1 85 ? 6.792 7.937 -1.215 1.00 80.31 85 LEU A C 1
ATOM 668 O O . LEU A 1 85 ? 6.233 8.854 -1.802 1.00 80.31 85 LEU A O 1
ATOM 672 N N . VAL A 1 86 ? 8.032 8.044 -0.738 1.00 82.50 86 VAL A N 1
ATOM 673 C CA . VAL A 1 86 ? 8.851 9.248 -0.939 1.00 82.50 86 VAL A CA 1
ATOM 674 C C . VAL A 1 86 ? 9.351 9.307 -2.382 1.00 82.50 86 VAL A C 1
ATOM 676 O O . VAL A 1 86 ? 9.370 10.377 -2.981 1.00 82.50 86 VAL A O 1
ATOM 679 N N . PHE A 1 87 ? 9.706 8.159 -2.964 1.00 81.12 87 PHE A N 1
ATOM 680 C CA . PHE A 1 87 ? 10.172 8.080 -4.349 1.00 81.12 87 PHE A CA 1
ATOM 681 C C . PHE A 1 87 ? 9.019 8.123 -5.363 1.00 81.12 87 PHE A C 1
ATOM 683 O O . PHE A 1 87 ? 9.006 8.952 -6.276 1.00 81.12 87 PHE A O 1
ATOM 690 N N . SER A 1 88 ? 8.021 7.256 -5.192 1.00 82.38 88 SER A N 1
ATOM 691 C CA . SER A 1 88 ? 6.889 7.157 -6.114 1.00 82.38 88 SER A CA 1
ATOM 692 C C . SER A 1 88 ? 5.851 8.256 -5.900 1.00 82.38 88 SER A C 1
ATOM 694 O O . SER A 1 88 ? 5.118 8.557 -6.830 1.00 82.38 88 SER A O 1
ATOM 696 N N . GLY A 1 89 ? 5.821 8.919 -4.736 1.00 83.00 89 GLY A N 1
ATOM 697 C CA . GLY A 1 89 ? 4.832 9.964 -4.442 1.00 83.00 89 GLY A CA 1
ATOM 698 C C . GLY A 1 89 ? 4.895 11.176 -5.375 1.00 83.00 89 GLY A C 1
ATOM 699 O O . GLY A 1 89 ? 3.873 11.808 -5.610 1.00 83.00 89 GLY A O 1
ATOM 700 N N . VAL A 1 90 ? 6.070 11.477 -5.935 1.00 84.31 90 VAL A N 1
ATOM 701 C CA . VAL A 1 90 ? 6.232 12.503 -6.982 1.00 84.31 90 VAL A CA 1
ATOM 702 C C . VAL A 1 90 ? 6.367 11.864 -8.365 1.00 84.31 90 VAL A C 1
ATOM 704 O O . VAL A 1 90 ? 5.845 12.392 -9.342 1.00 84.31 90 VAL A O 1
ATOM 707 N N . SER A 1 91 ? 7.033 10.710 -8.457 1.00 83.69 91 SER A N 1
ATOM 708 C CA . SER A 1 91 ? 7.334 10.080 -9.748 1.00 83.69 91 SER A CA 1
ATOM 709 C C . SER A 1 91 ? 6.099 9.515 -10.452 1.00 83.69 91 SER A C 1
ATOM 711 O O . SER A 1 91 ? 6.004 9.617 -11.670 1.00 83.69 91 SER A O 1
ATOM 713 N N . GLU A 1 92 ? 5.151 8.930 -9.717 1.00 83.44 92 GLU A N 1
ATOM 714 C CA . GLU A 1 92 ? 3.949 8.324 -10.300 1.00 83.44 92 GLU A CA 1
ATOM 715 C C . GLU A 1 92 ? 2.988 9.373 -10.893 1.00 83.44 92 GLU A C 1
ATOM 717 O O . GLU A 1 92 ? 2.593 9.202 -12.047 1.00 83.44 92 GLU A O 1
ATOM 722 N N . PRO A 1 93 ? 2.653 10.488 -10.209 1.00 82.25 93 PRO A N 1
ATOM 723 C CA . PRO A 1 93 ? 1.844 11.548 -10.812 1.00 82.25 93 PRO A CA 1
ATOM 724 C C . PRO A 1 93 ? 2.496 12.147 -12.057 1.00 82.25 93 PRO A C 1
ATOM 726 O O . PRO A 1 93 ? 1.842 12.291 -13.085 1.00 82.25 93 PRO A O 1
ATOM 729 N N . LEU A 1 94 ? 3.800 12.437 -11.994 1.00 83.75 94 LEU A N 1
ATOM 730 C CA . LEU A 1 94 ? 4.535 12.962 -13.145 1.00 83.75 94 LEU A CA 1
ATOM 731 C C . LEU A 1 94 ? 4.525 11.977 -14.318 1.00 83.75 94 LEU A C 1
ATOM 733 O O . LEU A 1 94 ? 4.367 12.389 -15.465 1.00 83.75 94 LEU A O 1
ATOM 737 N N . ASN A 1 95 ? 4.665 10.677 -14.046 1.00 83.25 95 ASN A N 1
ATOM 738 C CA . ASN A 1 95 ? 4.595 9.662 -15.087 1.00 83.25 95 ASN A CA 1
ATOM 739 C C . ASN A 1 95 ? 3.206 9.602 -15.729 1.00 83.25 95 ASN A C 1
ATOM 741 O O . ASN A 1 95 ? 3.137 9.576 -16.951 1.00 83.25 95 ASN A O 1
ATOM 745 N N . HIS A 1 96 ? 2.129 9.675 -14.944 1.00 82.00 96 HIS A N 1
ATOM 746 C CA . HIS A 1 96 ? 0.764 9.712 -15.475 1.00 82.00 96 HIS A CA 1
ATOM 747 C C . HIS A 1 96 ? 0.447 10.996 -16.261 1.00 82.00 96 HIS A C 1
ATOM 749 O O . HIS A 1 96 ? -0.368 10.949 -17.174 1.00 82.00 96 HIS A O 1
ATOM 755 N N . MET A 1 97 ? 1.095 12.128 -15.964 1.00 79.75 97 MET A N 1
ATOM 756 C CA . MET A 1 97 ? 0.951 13.356 -16.763 1.00 79.75 97 MET A CA 1
ATOM 757 C C . MET A 1 97 ? 1.643 13.251 -18.130 1.00 79.75 97 MET A C 1
ATOM 759 O O . MET A 1 97 ? 1.149 13.767 -19.131 1.00 79.75 97 MET A O 1
ATOM 763 N N . VAL A 1 98 ? 2.806 12.594 -18.172 1.00 82.62 98 VAL A N 1
ATOM 764 C CA . VAL A 1 98 ? 3.607 12.437 -19.398 1.00 82.62 98 VAL A CA 1
ATOM 765 C C . VAL A 1 98 ? 3.143 11.238 -20.233 1.00 82.62 98 VAL A C 1
ATOM 767 O O . VAL A 1 98 ? 3.219 11.278 -21.454 1.00 82.62 98 VAL A O 1
ATOM 770 N N . ASN A 1 99 ? 2.658 10.179 -19.590 1.00 79.19 99 ASN A N 1
ATOM 771 C CA . ASN A 1 99 ? 2.141 8.963 -20.211 1.00 79.19 99 ASN A CA 1
ATOM 772 C C . ASN A 1 99 ? 0.783 8.626 -19.577 1.00 79.19 99 ASN A C 1
ATOM 774 O O . ASN A 1 99 ? 0.707 7.761 -18.697 1.00 79.19 99 ASN A O 1
ATOM 778 N N . PRO A 1 100 ? -0.289 9.332 -19.972 1.00 76.25 100 PRO A N 1
ATOM 779 C CA . PRO A 1 100 ? -1.614 9.064 -19.445 1.00 76.25 100 PRO A CA 1
ATOM 780 C C . PRO A 1 100 ? -2.044 7.633 -19.790 1.00 76.25 100 PRO A C 1
ATOM 782 O O . PRO A 1 100 ? -1.753 7.139 -20.884 1.00 76.25 100 PRO A O 1
ATOM 785 N N . PRO A 1 101 ? -2.730 6.939 -18.867 1.00 73.38 101 PRO A N 1
ATOM 786 C CA . PRO A 1 101 ? -3.197 5.586 -19.119 1.00 73.38 101 PRO A CA 1
ATOM 787 C C . PRO A 1 101 ? -4.191 5.598 -20.285 1.00 73.38 101 PRO A C 1
ATOM 789 O O . PRO A 1 101 ? -5.071 6.454 -20.336 1.00 73.38 101 PRO A O 1
ATOM 792 N N . GLU A 1 102 ? -4.098 4.628 -21.198 1.00 69.62 102 GLU A N 1
ATOM 793 C CA . GLU A 1 102 ? -4.925 4.577 -22.420 1.00 69.62 102 GLU A CA 1
ATOM 794 C C . GLU A 1 102 ? -6.437 4.639 -22.133 1.00 69.62 102 GLU A C 1
ATOM 796 O O . GLU A 1 102 ? -7.209 5.179 -22.922 1.00 69.62 102 GLU A O 1
ATOM 801 N N . MET A 1 103 ? -6.860 4.152 -20.961 1.00 62.84 103 MET A N 1
ATOM 802 C CA . MET A 1 103 ? -8.250 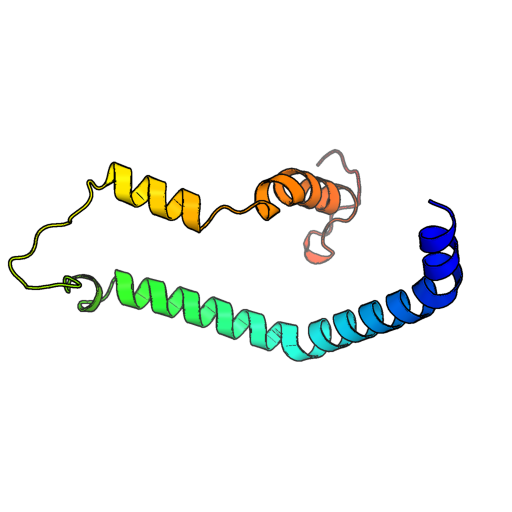4.199 -20.490 1.00 62.84 103 MET A CA 1
ATOM 803 C C . MET A 1 103 ? -8.760 5.615 -20.175 1.00 62.84 103 MET A C 1
ATOM 805 O O . MET A 1 103 ? -9.970 5.809 -20.093 1.00 62.84 103 MET A O 1
ATOM 809 N N . ALA A 1 104 ? -7.870 6.591 -19.974 1.00 65.06 104 ALA A N 1
ATOM 810 C CA . ALA A 1 104 ? -8.237 7.977 -19.696 1.00 65.06 104 ALA A CA 1
ATOM 811 C C . ALA A 1 104 ? -8.579 8.766 -20.971 1.00 65.06 104 ALA A C 1
ATOM 813 O O . ALA A 1 104 ? -9.307 9.747 -20.887 1.00 65.06 104 ALA A O 1
ATOM 814 N N . GLY A 1 105 ? -8.091 8.351 -22.148 1.00 66.69 105 GLY A N 1
ATOM 815 C CA . GLY A 1 105 ? -8.379 9.026 -23.422 1.00 66.69 105 GLY A CA 1
ATOM 816 C C . GLY A 1 105 ? -7.829 10.456 -23.545 1.00 66.69 105 GLY A C 1
ATOM 817 O O . GLY A 1 105 ? -8.238 11.182 -24.448 1.00 66.69 105 GLY A O 1
ATOM 818 N N . VAL A 1 106 ? -6.919 10.862 -22.653 1.00 68.56 106 VAL A N 1
ATOM 819 C CA . VAL A 1 106 ? -6.309 12.201 -22.607 1.00 68.56 106 VAL A CA 1
ATOM 820 C C . VAL A 1 106 ? -4.934 12.173 -23.278 1.00 68.56 106 VAL A C 1
ATOM 822 O O . VAL A 1 106 ? -4.206 11.186 -23.178 1.00 68.56 106 VAL A O 1
ATOM 825 N N . GLN A 1 107 ? -4.580 13.243 -23.991 1.00 68.62 107 GLN A N 1
ATOM 826 C CA . GLN A 1 107 ? -3.309 13.353 -24.705 1.00 68.62 107 GLN A CA 1
ATOM 827 C C . GLN A 1 107 ? -2.222 13.898 -23.767 1.00 68.62 107 GLN A C 1
ATOM 829 O O . GLN A 1 107 ? -2.466 14.836 -23.017 1.00 68.62 107 GLN A O 1
ATOM 834 N N . ALA A 1 108 ? -1.025 13.307 -23.795 1.00 65.19 108 ALA A N 1
ATOM 835 C CA . ALA A 1 108 ? 0.077 13.691 -22.911 1.00 65.19 108 ALA A CA 1
ATOM 836 C C . ALA A 1 108 ? 0.375 15.203 -22.973 1.00 65.19 108 ALA A C 1
ATOM 838 O O . ALA A 1 108 ? 0.650 15.734 -24.050 1.00 65.19 108 ALA A O 1
ATOM 839 N N . GLY A 1 109 ? 0.361 15.875 -21.817 1.00 63.25 109 GLY A N 1
ATOM 840 C CA . GLY A 1 109 ? 0.653 17.309 -21.707 1.00 63.25 109 GLY A CA 1
ATOM 841 C C . GLY A 1 109 ? -0.495 18.258 -22.073 1.00 63.25 109 GLY A C 1
ATOM 842 O O . GLY A 1 109 ? -0.219 19.416 -22.382 1.00 63.25 109 GLY A O 1
ATOM 843 N N . SER A 1 110 ? -1.752 17.803 -22.059 1.00 66.06 110 SER A N 1
ATOM 844 C CA . SER A 1 110 ? -2.911 18.705 -22.062 1.00 66.06 110 SER A CA 1
ATOM 845 C C . SER A 1 110 ? -2.967 19.550 -20.784 1.00 66.06 110 SER A C 1
ATOM 847 O O . SER A 1 110 ? -2.538 19.109 -19.721 1.00 66.06 110 SER A O 1
ATOM 849 N N . ASP A 1 111 ? -3.518 20.764 -20.881 1.00 64.06 111 ASP A N 1
ATOM 850 C CA . ASP A 1 111 ? -3.780 21.652 -19.730 1.00 64.06 111 ASP A CA 1
ATOM 851 C C . ASP A 1 111 ? -4.959 21.172 -18.843 1.00 64.06 111 ASP A C 1
ATOM 853 O O . ASP A 1 111 ? -5.320 21.837 -17.869 1.00 64.06 111 ASP A O 1
ATOM 857 N N . GLU A 1 112 ? -5.554 20.025 -19.189 1.00 52.06 112 GLU A N 1
ATOM 858 C CA . GLU A 1 112 ? -6.571 19.270 -18.439 1.00 52.06 112 GLU A CA 1
ATOM 859 C C . GLU A 1 112 ? -5.975 17.952 -17.939 1.00 52.06 112 GLU A C 1
ATOM 861 O O . GLU A 1 112 ? -6.237 17.598 -16.765 1.00 52.06 112 GLU A O 1
#